Protein 9NFH (pdb70)

Foldseek 3Di:
DEKEKEFEPPLADPQLVVQLQCQLLCLCCVLPVDDSVQYHYHYDYHHQQPDDDPNHGDGTAAIEIEAEEADDDDPVSVVSSQVSSLVSNCVSSVHDSVRYHYHYDHDHPVPDATPNHD

Organism: NCBI:txid1728

Sequence (118 aa):
PVYMVYVSQDRLTPSAKHAVAKAITDAHRGLTGTQHFLAQVNFQEQPAGNVFLGGVQQGGDTIFVHGLHREGRSADLKGQLAQRIVDDVSVAAEIDRKHIWVYFGEMPAQQMVEYGRF

InterPro domains:
  IPR014347 Tautomerase/MIF superfamily [G3DSA:3.30.429.10] (2-150)
  IPR014347 Tautomerase/MIF superfamily [SSF55331] (2-113)
  IPR028116 Tautomerase, cis-CaaD-like [PF14832] (1-129)

Nearest PDB structures (foldseek):
  2flt-assembly1_A  TM=1.007E+00  e=1.277E-24  coryneform bacterium
  2flz-assembly1_A  TM=1.005E+00  e=1.650E-24  coryneform bacterium
  3mf8-assembly1_A  TM=1.007E+00  e=1.876E-24  coryneform bacterium
  3mf7-assembly1_A  TM=9.770E-01  e=9.323E-24  coryneform bacterium
  7ms9-assembly1_A  TM=9.564E-01  e=2.731E-15  Corynebacterium glutamicum

B-factor: mean 19.65, std 6.96, range [10.75, 50.35]

Structure (mmCIF, N/CA/C/O backbone):
data_9NFH
#
_entry.id   9NFH
#
_cell.length_a   59.964
_cell.length_b   59.964
_cell.length_c   58.565
_cell.angle_alpha   90.000
_cell.angle_beta   90.000
_cell.angle_gamma   120.000
#
_symmetry.space_group_name_H-M   'P 63'
#
loop_
_entity.id
_entity.type
_entity.pdbx_description
1 polymer 'Cis-3-chloroacrylic acid dehalogenase'
2 non-polymer 'ACETATE ION'
3 water water
#
loop_
_atom_site.group_PDB
_atom_site.id
_atom_site.type_symbol
_atom_site.label_atom_id
_atom_site.label_alt_id
_atom_site.label_comp_id
_atom_site.label_asym_id
_atom_site.label_entity_id
_atom_site.label_seq_id
_atom_site.pdbx_PDB_ins_code
_atom_site.Cartn_x
_atom_site.Cartn_y
_atom_site.Cartn_z
_atom_site.occupancy
_atom_site.B_iso_or_equiv
_atom_site.auth_seq_id
_atom_site.auth_comp_id
_atom_site.auth_asym_id
_atom_site.auth_atom_id
_atom_site.pdbx_PDB_model_num
ATOM 1 N N . PRO A 1 1 ? 32.90167 -3.69339 -7.94816 1.000 18.84632 1 PRO A N 1
ATOM 2 C CA . PRO A 1 1 ? 32.19530 -4.96805 -8.13168 1.000 14.94914 1 PRO A CA 1
ATOM 3 C C . PRO A 1 1 ? 32.22012 -5.41000 -9.57611 1.000 14.69880 1 PRO A C 1
ATOM 4 O O . PRO A 1 1 ? 32.59497 -4.64406 -10.49045 1.000 13.58260 1 PRO A O 1
ATOM 8 N N . VAL A 1 2 ? 31.83637 -6.65913 -9.80399 1.000 12.69485 2 VAL A N 1
ATOM 9 C CA . VAL A 1 2 ? 31.66435 -7.16281 -11.16713 1.000 13.14296 2 VAL A CA 1
ATOM 10 C C . VAL A 1 2 ? 30.24212 -7.68080 -11.30762 1.000 12.32154 2 VAL A C 1
ATOM 11 O O . VAL A 1 2 ? 29.81019 -8.52451 -10.51811 1.000 13.12460 2 VAL A O 1
ATOM 15 N N . TYR A 1 3 ? 29.51574 -7.18357 -12.29342 1.000 11.05935 3 TYR A N 1
ATOM 16 C CA . TYR A 1 3 ? 28.18250 -7.67435 -12.60956 1.000 10.74992 3 TYR A CA 1
ATOM 17 C C . TYR A 1 3 ? 28.27988 -8.46603 -13.90083 1.000 11.14902 3 TYR A C 1
ATOM 18 O O . TYR A 1 3 ? 28.54681 -7.89184 -14.96899 1.000 12.25481 3 TYR A O 1
ATOM 27 N N . MET A 1 4 ? 28.11762 -9.77926 -13.79818 1.000 11.44573 4 MET A N 1
ATOM 28 C CA . MET A 1 4 ? 28.04865 -10.63898 -14.97099 1.000 11.07559 4 MET A CA 1
ATOM 29 C C . MET A 1 4 ? 26.59423 -10.65526 -15.42982 1.000 11.80966 4 MET A C 1
ATOM 30 O O . MET A 1 4 ? 25.70072 -10.97160 -14.63075 1.000 13.75191 4 MET A O 1
ATOM 35 N N . VAL A 1 5 ? 26.33373 -10.27673 -16.67276 1.000 11.42758 5 VAL A N 1
ATOM 36 C CA . VAL A 1 5 ? 24.96184 -10.14252 -17.14667 1.000 11.27477 5 VAL A CA 1
ATOM 37 C C . VAL A 1 5 ? 24.74531 -11.14493 -18.27144 1.000 11.67303 5 VAL A C 1
ATOM 38 O O . VAL A 1 5 ? 25.32210 -11.00852 -19.35851 1.000 12.62891 5 VAL A O 1
ATOM 42 N N . TYR A 1 6 ? 23.92799 -12.16182 -18.01440 1.000 11.02084 6 TYR A N 1
ATOM 43 C CA . TYR A 1 6 ? 23.73112 -13.27041 -18.93992 1.000 11.24475 6 TYR A CA 1
ATOM 44 C C . TYR A 1 6 ? 22.47935 -13.02433 -19.75819 1.000 11.61552 6 TYR A C 1
ATOM 45 O O . TYR A 1 6 ? 21.36904 -12.94787 -19.19476 1.000 12.12465 6 TYR A O 1
ATOM 54 N N . VAL A 1 7 ? 22.67270 -12.89241 -21.07424 1.000 11.17665 7 VAL A N 1
ATOM 55 C CA . VAL A 1 7 ? 21.60235 -12.53343 -21.98852 1.000 12.79360 7 VAL A CA 1
ATOM 56 C C . VAL A 1 7 ? 21.71115 -13.38043 -23.24786 1.000 13.19454 7 VAL A C 1
ATOM 57 O O . VAL A 1 7 ? 22.74972 -13.97748 -23.54604 1.000 14.12783 7 VAL A O 1
ATOM 61 N N . SER A 1 8 ? 20.63432 -13.37772 -24.01995 1.000 13.57143 8 SER A N 1
ATOM 62 C CA . SER A 1 8 ? 20.60824 -14.08688 -25.28310 1.000 13.68440 8 SER A CA 1
ATOM 63 C C . SER A 1 8 ? 21.12972 -13.17828 -26.37854 1.000 15.75628 8 SER A C 1
ATOM 64 O O . SER A 1 8 ? 20.88174 -11.97039 -26.36960 1.000 15.71741 8 SER A O 1
ATOM 67 N N . GLN A 1 9 ? 21.85450 -13.76787 -27.31887 1.000 16.17969 9 GLN A N 1
ATOM 68 C CA . GLN A 1 9 ? 22.37768 -13.00626 -28.44109 1.000 18.93605 9 GLN A CA 1
ATOM 69 C C . GLN A 1 9 ? 21.24314 -12.29659 -29.17110 1.000 18.36214 9 GLN A C 1
ATOM 70 O O . GLN A 1 9 ? 20.17362 -12.86989 -29.39439 1.000 20.28167 9 GLN A O 1
ATOM 76 N N . ASP A 1 10 ? 21.45583 -11.01705 -29.46427 1.000 21.77664 10 ASP A N 1
ATOM 77 C CA . ASP A 1 10 ? 20.57303 -10.13176 -30.21469 1.000 23.35006 10 ASP A CA 1
ATOM 78 C C . ASP A 1 10 ? 19.46899 -9.50824 -29.36207 1.000 22.67590 10 ASP A C 1
ATOM 79 O O . ASP A 1 10 ? 18.76666 -8.62315 -29.85460 1.000 23.52312 10 ASP A O 1
ATOM 84 N N . ARG A 1 11 ? 19.28265 -9.91927 -28.10502 1.000 19.29219 11 ARG A N 1
ATOM 85 C CA . ARG A 1 11 ? 18.23652 -9.28710 -27.30995 1.000 17.72575 11 ARG A CA 1
ATOM 86 C C . ARG A 1 11 ? 18.57899 -7.83315 -26.99432 1.000 17.46864 11 ARG A C 1
ATOM 87 O O . ARG A 1 11 ? 17.69029 -6.97505 -26.98090 1.0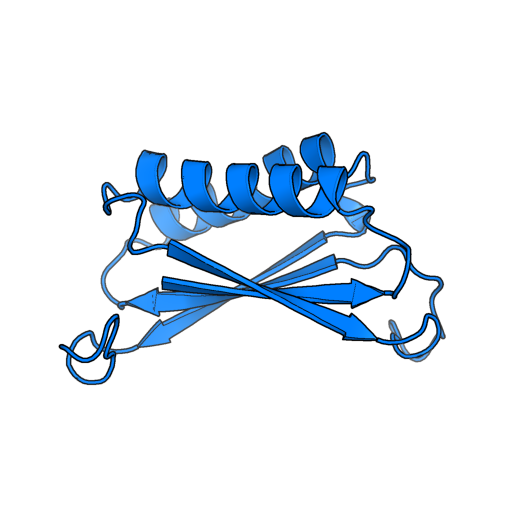00 20.09101 11 ARG A O 1
ATOM 95 N N . LEU A 1 12 ? 19.85425 -7.53603 -26.75734 1.000 18.62887 12 LEU A N 1
ATOM 96 C CA . LEU A 1 12 ? 20.31051 -6.18299 -26.44838 1.000 18.99843 12 LEU A CA 1
ATOM 97 C C . LEU A 1 12 ? 21.18613 -5.67083 -27.58183 1.000 18.03649 12 LEU A C 1
ATOM 98 O O . LEU A 1 12 ? 22.24120 -6.24460 -27.86601 1.000 18.21646 12 LEU A O 1
ATOM 103 N N . THR A 1 13 ? 20.76014 -4.58178 -28.21091 1.000 16.25382 13 THR A N 1
ATOM 104 C CA . THR A 1 13 ? 21.59461 -3.87478 -29.16333 1.000 16.92836 13 THR A CA 1
ATOM 105 C C . THR A 1 13 ? 22.75136 -3.22910 -28.41536 1.000 17.43961 13 THR A C 1
ATOM 106 O O . THR A 1 13 ? 22.73288 -3.14547 -27.18559 1.000 16.16582 13 THR A O 1
ATOM 110 N N . PRO A 1 14 ? 23.77289 -2.73612 -29.12617 1.000 16.13325 14 PRO A N 1
ATOM 111 C CA . PRO A 1 14 ? 24.84581 -2.01264 -28.41901 1.000 18.34145 14 PRO A CA 1
ATOM 112 C C . PRO A 1 14 ? 24.33711 -0.83901 -27.60024 1.000 19.61737 14 PRO A C 1
ATOM 113 O O . PRO A 1 14 ? 24.80015 -0.63301 -26.47143 1.000 16.74414 14 PRO A O 1
ATOM 117 N N . SER A 1 15 ? 23.36979 -0.08189 -28.12076 1.000 16.95669 15 SER A N 1
ATOM 118 C CA . SER A 1 15 ? 22.78162 1.00334 -27.34381 1.000 17.12564 15 SER A CA 1
ATOM 119 C C . SER A 1 15 ? 22.12708 0.46924 -26.08281 1.000 16.53971 15 SER A C 1
ATOM 120 O O . SER A 1 15 ? 22.25271 1.06541 -25.00442 1.000 15.74854 15 SER A O 1
ATOM 123 N N . ALA A 1 16 ? 21.42118 -0.65671 -26.19843 1.000 15.72737 16 ALA A N 1
ATOM 124 C CA . ALA A 1 16 ? 20.74505 -1.21188 -25.03354 1.000 15.59607 16 ALA A CA 1
ATOM 125 C C . ALA A 1 16 ? 21.74724 -1.75765 -24.02382 1.000 14.21677 16 ALA A C 1
ATOM 126 O O . ALA A 1 16 ? 21.52901 -1.64863 -22.81107 1.000 14.03556 16 ALA A O 1
ATOM 128 N N . LYS A 1 17 ? 22.85002 -2.33875 -24.49563 1.000 14.34785 17 LYS A N 1
ATOM 129 C CA . LYS A 1 17 ? 23.88756 -2.79637 -23.57714 1.000 13.21519 17 LYS A CA 1
ATOM 130 C C . L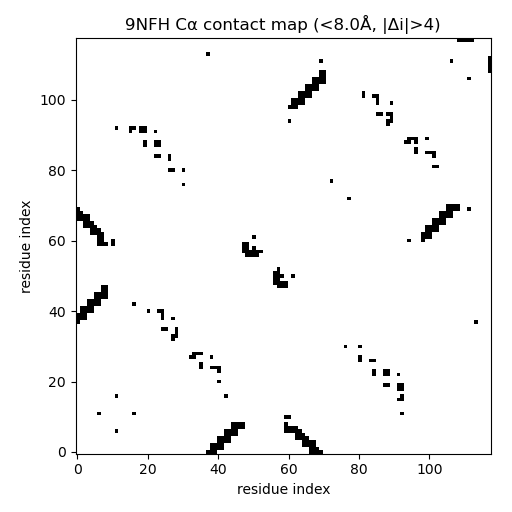YS A 1 17 ? 24.46071 -1.62065 -22.79960 1.000 14.40379 17 LYS A C 1
ATOM 131 O O . LYS A 1 17 ? 24.66317 -1.70821 -21.58470 1.000 13.94901 17 LYS A O 1
ATOM 137 N N . HIS A 1 18 ? 24.71534 -0.50127 -23.48176 1.000 13.91694 18 HIS A N 1
ATOM 138 C CA . HIS A 1 18 ? 25.19937 0.68855 -22.79089 1.000 13.28896 18 HIS A CA 1
ATOM 139 C C . HIS A 1 18 ? 24.17923 1.18287 -21.76511 1.000 14.69317 18 HIS A C 1
ATOM 140 O O . HIS A 1 18 ? 24.54171 1.53527 -20.63249 1.000 14.56645 18 HIS A O 1
ATOM 147 N N . ALA A 1 19 ? 22.89386 1.18292 -22.12910 1.000 13.82294 19 ALA A N 1
ATOM 148 C CA . ALA A 1 19 ? 21.86230 1.64489 -21.20140 1.000 14.13121 19 ALA A CA 1
ATOM 149 C C . ALA A 1 19 ? 21.75800 0.73183 -19.98038 1.000 14.44991 19 ALA A C 1
ATOM 150 O O . ALA A 1 19 ? 21.57910 1.20462 -18.84750 1.000 15.05069 19 ALA A O 1
ATOM 152 N N . VAL A 1 20 ? 21.85168 -0.58516 -20.19326 1.000 14.01072 20 VAL A N 1
ATOM 153 C CA . VAL A 1 20 ? 21.77907 -1.52509 -19.07751 1.000 14.21351 20 VAL A CA 1
ATOM 154 C C . VAL A 1 20 ? 22.99716 -1.38850 -18.17258 1.000 14.96257 20 VAL A C 1
ATOM 155 O O . VAL A 1 20 ? 22.87574 -1.38689 -16.93712 1.000 13.63868 20 VAL A O 1
ATOM 159 N N . ALA A 1 21 ? 24.18236 -1.26036 -18.76504 1.000 13.93417 21 ALA A N 1
ATOM 160 C CA . ALA A 1 21 ? 25.38950 -1.04814 -17.97919 1.000 13.80127 21 ALA A CA 1
ATOM 161 C C . ALA A 1 21 ? 25.28283 0.22264 -17.15646 1.000 16.00834 21 ALA A C 1
ATOM 162 O O . ALA A 1 21 ? 25.68372 0.24867 -15.98821 1.000 15.43115 21 ALA A O 1
ATOM 164 N N . LYS A 1 22 ? 24.73164 1.28349 -17.74728 1.000 16.27002 22 LYS A N 1
ATOM 165 C CA . LYS A 1 22 ? 24.57053 2.53481 -17.01684 1.000 16.24979 22 LYS A CA 1
ATOM 166 C C . LYS A 1 22 ? 23.58556 2.37297 -15.87019 1.000 15.83814 22 LYS A C 1
ATOM 167 O O . LYS A 1 22 ? 23.83031 2.86964 -14.76477 1.000 17.62662 22 LYS A O 1
ATOM 173 N N . ALA A 1 23 ? 22.48031 1.66609 -16.09661 1.000 15.25499 23 ALA A N 1
ATOM 174 C CA . ALA A 1 23 ? 21.51084 1.45424 -15.02420 1.000 15.78598 23 ALA A CA 1
ATOM 175 C C . ALA A 1 23 ? 22.14658 0.73261 -13.83645 1.000 16.08817 23 ALA A C 1
ATOM 176 O O . ALA A 1 23 ? 22.00989 1.15727 -12.67679 1.000 17.39327 23 ALA A O 1
ATOM 178 N N . ILE A 1 24 ? 22.86422 -0.35544 -14.11012 1.000 14.56243 24 ILE A N 1
ATOM 179 C CA . ILE A 1 24 ? 23.48346 -1.13214 -13.04111 1.000 14.12322 24 ILE A CA 1
ATOM 180 C C . ILE A 1 24 ? 24.55095 -0.30677 -12.33346 1.000 14.27029 24 ILE A C 1
ATOM 181 O O . ILE A 1 24 ? 24.62284 -0.26868 -11.08914 1.000 14.66535 24 ILE A O 1
ATOM 186 N N . THR A 1 25 ? 25.39722 0.36739 -13.11477 1.000 14.63201 25 THR A N 1
ATOM 187 C CA . THR A 1 25 ? 26.52385 1.08313 -12.54371 1.000 15.47632 25 THR A CA 1
ATOM 188 C C . THR A 1 25 ? 26.02922 2.24941 -11.69274 1.000 15.87045 25 THR A C 1
ATOM 189 O O . THR A 1 25 ? 26.52017 2.46626 -10.57025 1.000 15.67133 25 THR A O 1
ATOM 193 N N . ASP A 1 26 ? 25.01510 2.97595 -12.18161 1.000 16.12347 26 ASP A N 1
ATOM 194 C CA . ASP A 1 26 ? 24.44568 4.08719 -11.42498 1.000 17.21374 26 ASP A CA 1
ATOM 195 C C . ASP A 1 26 ? 23.80351 3.59856 -10.13807 1.000 16.76942 26 ASP A C 1
ATOM 196 O O . ASP A 1 26 ? 23.91411 4.26129 -9.10064 1.000 17.46532 26 ASP A O 1
ATOM 201 N N . ALA A 1 27 ? 23.09183 2.46435 -10.19179 1.000 15.71184 27 ALA A N 1
ATOM 202 C CA . ALA A 1 27 ? 22.48546 1.92797 -8.97561 1.000 15.68752 27 ALA A CA 1
ATOM 203 C C . ALA A 1 27 ? 23.54953 1.58611 -7.93749 1.000 17.43871 27 ALA A C 1
ATOM 204 O O . ALA A 1 27 ? 23.41447 1.93376 -6.74988 1.000 15.68458 27 ALA A O 1
ATOM 206 N N . HIS A 1 28 ? 24.64561 0.95529 -8.37603 1.000 15.25021 28 HIS A N 1
ATOM 207 C CA . HIS A 1 28 ? 25.70004 0.57451 -7.44243 1.000 15.64081 28 HIS A CA 1
ATOM 208 C C . HIS A 1 28 ? 26.36993 1.80327 -6.82072 1.000 16.57832 28 HIS A C 1
ATOM 209 O O . HIS A 1 28 ? 26.48041 1.88467 -5.58637 1.000 17.19436 28 HIS A O 1
ATOM 216 N N . ARG A 1 29 ? 26.83155 2.77784 -7.63858 1.000 17.58320 29 ARG A N 1
ATOM 217 C CA . ARG A 1 29 ? 27.32398 4.02307 -7.02710 1.000 18.30305 29 ARG A CA 1
ATOM 218 C C . ARG A 1 29 ? 26.32353 4.63330 -6.08788 1.000 21.10785 29 ARG A C 1
ATOM 219 O O . ARG A 1 29 ? 26.68672 5.04840 -4.98745 1.000 20.96175 29 ARG A O 1
ATOM 227 N N . GLY A 1 30 ? 25.11652 4.90460 -6.57787 1.000 18.28236 30 GLY A N 1
ATOM 228 C CA . GLY A 1 30 ? 24.21553 5.75133 -5.81977 1.000 20.12450 30 GLY A CA 1
ATOM 229 C C . GLY A 1 30 ? 23.88335 5.15512 -4.47189 1.000 18.12146 30 GLY A C 1
ATOM 230 O O . GLY A 1 30 ? 23.88778 5.85242 -3.44882 1.000 22.37050 30 GLY A O 1
ATOM 231 N N . LEU A 1 31 ? 23.67786 3.83957 -4.43536 1.000 17.08203 31 LEU A N 1
ATOM 232 C CA . LEU A 1 31 ? 23.24682 3.22952 -3.19627 1.000 17.37134 31 LEU A CA 1
ATOM 233 C C . LEU A 1 31 ? 24.39644 2.84751 -2.28457 1.000 17.17234 31 LEU A C 1
ATOM 234 O O . LEU A 1 31 ? 24.20843 2.84632 -1.06388 1.000 16.69277 31 LEU A O 1
ATOM 239 N N . THR A 1 32 ? 25.58078 2.52487 -2.82107 1.000 16.58857 32 THR A N 1
ATOM 240 C CA . THR A 1 32 ? 26.68066 2.08966 -1.96841 1.000 17.20315 32 THR A CA 1
ATOM 241 C C . THR A 1 32 ? 27.77859 3.12767 -1.78269 1.000 17.20203 32 THR A C 1
ATOM 242 O O . THR A 1 32 ? 28.61668 2.95142 -0.89706 1.000 18.14332 32 THR A O 1
ATOM 246 N N . GLY A 1 33 ? 27.82131 4.17810 -2.59649 1.000 17.19233 33 GLY A N 1
ATOM 247 C CA . GLY A 1 33 ? 28.86258 5.17872 -2.48730 1.000 19.87999 33 GLY A CA 1
ATOM 248 C C . GLY A 1 33 ? 30.18004 4.85126 -3.16568 1.000 23.73724 33 GLY A C 1
ATOM 249 O O . GLY A 1 33 ? 31.09961 5.68329 -3.12051 1.000 29.41337 33 GLY A O 1
ATOM 250 N N . THR A 1 34 ? 30.31414 3.67805 -3.78245 1.000 22.46644 34 THR A N 1
ATOM 251 C CA . THR A 1 34 ? 31.53371 3.34776 -4.50414 1.000 23.66975 34 THR A CA 1
ATOM 252 C C . THR A 1 34 ? 31.65438 4.17297 -5.78230 1.000 26.15752 34 THR A C 1
ATOM 253 O O . THR A 1 34 ? 30.67317 4.64781 -6.34996 1.000 30.42237 34 THR A O 1
ATOM 257 N N . GLN A 1 35 ? 32.88677 4.32555 -6.24406 1.000 26.63726 35 GLN A N 1
ATOM 258 C CA . GLN A 1 35 ? 33.15570 5.20587 -7.37278 1.000 29.46562 35 GLN A CA 1
ATOM 259 C C . GLN A 1 35 ? 32.75337 4.46586 -8.65278 1.000 25.53776 35 GLN A C 1
ATOM 260 O O . GLN A 1 35 ? 33.13430 3.30077 -8.81819 1.000 26.11649 35 GLN A O 1
ATOM 266 N N . HIS A 1 36 ? 31.91396 5.10172 -9.50945 1.000 32.42221 36 HIS A N 1
ATOM 267 C CA . HIS A 1 36 ? 31.91694 4.81391 -10.95607 1.000 30.61580 36 HIS A CA 1
ATOM 268 C C . HIS A 1 36 ? 32.87818 3.81099 -11.55699 1.000 24.03839 36 HIS A C 1
ATOM 269 O O . HIS A 1 36 ? 32.45001 2.70134 -11.87351 1.000 23.95335 36 HIS A O 1
ATOM 276 N N . PHE A 1 37 ? 34.13382 4.18557 -11.77006 1.000 29.30885 37 PHE A N 1
ATOM 277 C CA . PHE A 1 37 ? 35.05093 3.36071 -12.54687 1.000 24.76695 37 PHE A CA 1
ATOM 278 C C . PHE A 1 37 ? 35.31671 1.98607 -11.92795 1.000 27.72154 37 PHE A C 1
ATOM 279 O O . PHE A 1 37 ? 35.83702 1.09871 -12.61968 1.000 25.89674 37 PHE A O 1
ATOM 287 N N . LEU A 1 38 ? 34.95415 1.77767 -10.66371 1.000 23.81416 38 LEU A N 1
ATOM 288 C CA . LEU A 1 38 ? 35.14553 0.48351 -10.02075 1.000 23.94104 38 LEU A CA 1
ATOM 289 C C . LEU A 1 38 ? 34.06727 -0.53140 -10.38329 1.000 24.41291 38 LEU A C 1
ATOM 290 O O . LEU A 1 38 ? 34.21730 -1.71798 -10.04883 1.000 22.93024 38 LEU A O 1
ATOM 295 N N . ALA A 1 39 ? 32.99476 -0.11259 -11.06045 1.000 18.46098 39 ALA A N 1
ATOM 296 C CA . ALA A 1 39 ? 31.90583 -1.02488 -11.40685 1.000 17.32634 39 ALA A CA 1
ATOM 297 C C . ALA A 1 39 ? 32.12737 -1.57100 -12.81454 1.000 14.38565 39 ALA A C 1
ATOM 298 O O . ALA A 1 39 ? 32.08537 -0.82243 -13.79537 1.000 15.12760 39 ALA A O 1
ATOM 300 N N . GLN A 1 40 ? 32.38605 -2.86874 -12.91346 1.000 12.26921 40 GLN A N 1
ATOM 301 C CA . GLN A 1 40 ? 32.47075 -3.55888 -14.18984 1.000 12.24301 40 GLN A CA 1
ATOM 302 C C . GLN A 1 40 ? 31.14119 -4.24073 -14.48771 1.000 12.79983 40 GLN A C 1
ATOM 303 O O . GLN A 1 40 ? 30.58068 -4.91745 -13.61845 1.000 13.54204 40 GLN A O 1
ATOM 309 N N . VAL A 1 41 ? 30.62849 -4.05493 -15.70076 1.000 11.87953 41 VAL A N 1
ATOM 310 C CA . VAL A 1 41 ? 29.48829 -4.82276 -16.20022 1.000 12.14946 41 VAL A CA 1
ATOM 311 C C . VAL A 1 41 ? 29.97763 -5.62202 -17.39490 1.000 11.94570 41 VAL A C 1
ATOM 312 O O . VAL A 1 41 ? 30.52795 -5.05117 -18.33911 1.000 13.25015 41 VAL A O 1
ATOM 316 N N . ASN A 1 42 ? 29.82454 -6.93801 -17.33812 1.000 11.56851 42 ASN A N 1
ATOM 317 C CA . ASN A 1 42 ? 30.41085 -7.85448 -18.30576 1.000 12.83613 42 ASN A CA 1
ATOM 318 C C . ASN A 1 42 ? 29.28248 -8.68713 -18.89066 1.000 12.19216 42 ASN A C 1
ATOM 319 O O . ASN A 1 42 ? 28.74132 -9.56694 -18.20921 1.000 12.91120 42 ASN A O 1
ATOM 324 N N . PHE A 1 43 ? 28.91461 -8.40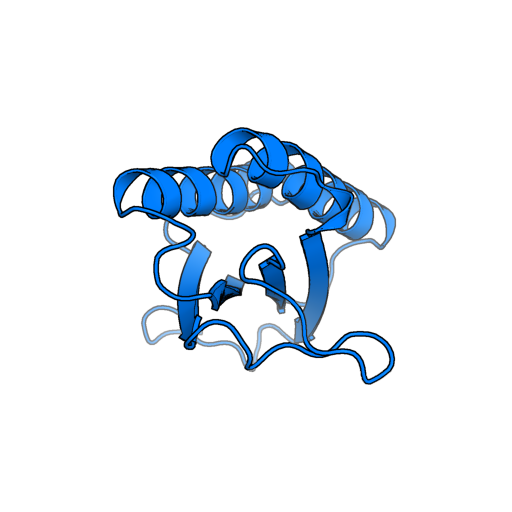551 -20.13039 1.000 11.68612 43 PHE A N 1
ATOM 325 C CA . PHE A 1 43 ? 27.81336 -9.11452 -20.76621 1.000 11.71905 43 PHE A CA 1
ATOM 326 C C . PHE A 1 43 ? 28.29686 -10.45464 -21.31328 1.000 12.41633 43 PHE A C 1
ATOM 327 O O . PHE A 1 43 ? 29.30933 -10.52826 -22.01220 1.000 13.27994 43 PHE A O 1
ATOM 335 N N . GLN A 1 44 ? 27.55738 -11.51081 -21.00172 1.000 12.57847 44 GLN A N 1
ATOM 336 C CA . GLN A 1 44 ? 27.82723 -12.87384 -21.45525 1.000 11.17995 44 GLN A CA 1
ATOM 337 C C . GLN A 1 44 ? 26.63195 -13.28393 -22.30440 1.000 12.57744 44 GLN A C 1
ATOM 338 O O . GLN A 1 44 ? 25.55401 -13.58434 -21.77524 1.000 13.41365 44 GLN A O 1
ATOM 344 N N . GLU A 1 45 ? 26.81790 -13.26173 -23.61567 1.000 12.69167 45 GLU A N 1
ATOM 345 C CA . GLU A 1 45 ? 25.75141 -13.58208 -24.55134 1.000 12.27737 45 GLU A CA 1
ATOM 346 C C . GLU A 1 45 ? 25.86002 -15.03500 -24.97952 1.000 13.30202 45 GLU A C 1
ATOM 347 O O . GLU A 1 45 ? 26.96076 -15.55295 -25.19618 1.000 14.36928 45 GLU A O 1
ATOM 353 N N . GLN A 1 46 ? 24.70602 -15.67634 -25.12315 1.000 12.95050 46 GLN A N 1
ATOM 354 C CA . GL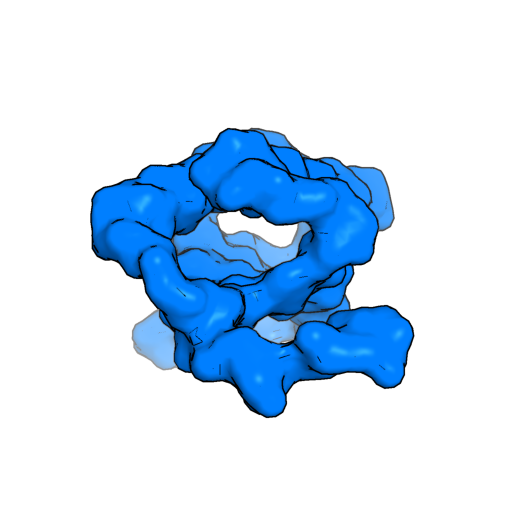N A 1 46 ? 24.60429 -17.03125 -25.65038 1.000 14.45458 46 GLN A CA 1
ATOM 355 C C . GLN A 1 46 ? 23.44432 -17.08366 -26.63378 1.000 15.30514 46 GLN A C 1
ATOM 356 O O . GLN A 1 46 ? 22.51622 -16.27762 -26.53270 1.000 14.85570 46 GLN A O 1
ATOM 362 N N . PRO A 1 47 ? 23.46329 -18.01452 -27.58639 1.000 16.13074 47 PRO A N 1
ATOM 363 C CA . PRO A 1 47 ? 22.33005 -18.11698 -28.51301 1.000 17.96528 47 PRO A CA 1
ATOM 364 C C . PRO A 1 47 ? 21.03985 -18.40932 -27.76462 1.000 18.58564 47 PRO A C 1
ATOM 365 O O . PRO A 1 47 ? 21.03587 -19.11657 -26.75892 1.000 16.92211 47 PRO A O 1
ATOM 369 N N . ALA A 1 48 ? 19.93473 -17.84115 -28.25493 1.000 20.25149 48 ALA A N 1
ATOM 370 C CA . ALA A 1 48 ? 18.62147 -18.16484 -27.70909 1.000 19.31576 48 ALA A CA 1
ATOM 371 C C . ALA A 1 48 ? 18.40747 -19.67214 -27.76866 1.000 20.47077 48 ALA A C 1
ATOM 372 O O . ALA A 1 48 ? 18.85252 -20.33598 -28.70597 1.000 20.56723 48 ALA A O 1
ATOM 374 N N . GLY A 1 49 ? 17.76821 -20.22124 -26.73834 1.000 20.48884 49 GLY A N 1
ATOM 375 C CA . GLY A 1 49 ? 17.58567 -21.65344 -26.60854 1.000 21.06301 49 GLY A CA 1
ATOM 376 C C . GLY A 1 49 ? 18.49080 -22.31528 -25.59555 1.000 18.77946 49 GLY A C 1
ATOM 377 O O . GLY A 1 49 ? 18.34708 -23.51911 -25.34590 1.000 19.73050 49 GLY A O 1
ATOM 378 N N . ASN A 1 50 ? 19.41729 -21.57044 -25.01563 1.000 15.18472 50 ASN A N 1
ATOM 379 C CA . ASN A 1 50 ? 20.29536 -22.09202 -23.97901 1.000 16.27535 50 ASN A CA 1
ATOM 380 C C . ASN A 1 50 ? 19.74329 -21.90419 -22.56733 1.000 12.63914 50 ASN A C 1
ATOM 381 O O . ASN A 1 50 ? 20.38692 -22.35883 -21.61241 1.000 13.84891 50 ASN A O 1
ATOM 386 N N . VAL A 1 51 ? 18.57617 -21.27754 -22.40712 1.000 12.12037 51 VAL A N 1
ATOM 387 C CA . VAL A 1 51 ? 17.97090 -21.02843 -21.09894 1.000 12.58073 51 VAL A CA 1
ATOM 388 C C . VAL A 1 51 ? 16.74961 -21.92080 -20.94171 1.000 12.39051 51 VAL A C 1
ATOM 389 O O . VAL A 1 51 ? 15.86618 -21.93549 -21.80981 1.000 12.87798 51 VAL A O 1
ATOM 393 N N . PHE A 1 52 ? 16.68741 -22.63287 -19.82522 1.000 13.06088 52 PHE A N 1
ATOM 394 C CA . PHE A 1 52 ? 15.56086 -23.48123 -19.47182 1.000 11.50386 52 PHE A CA 1
ATOM 395 C C . PHE A 1 52 ? 15.02563 -23.04153 -18.11857 1.000 12.29693 52 PHE A C 1
ATOM 396 O O . PHE A 1 52 ? 15.79337 -22.75737 -17.19095 1.000 12.52650 52 PHE A O 1
ATOM 404 N N . LEU A 1 53 ? 13.71240 -22.94547 -18.00859 1.000 13.29708 53 LEU A N 1
ATOM 405 C CA . LEU A 1 53 ? 13.06350 -22.65111 -16.73637 1.000 13.55413 53 LEU A CA 1
ATOM 406 C C . LEU A 1 53 ? 12.08895 -23.77544 -16.44999 1.000 15.07158 53 LEU A C 1
ATOM 407 O O . LEU A 1 53 ? 11.19151 -24.03674 -17.25053 1.000 13.95861 53 LEU A O 1
ATOM 412 N N . GLY A 1 54 ? 12.27549 -24.45639 -15.32968 1.000 15.05314 54 GLY A N 1
ATOM 413 C CA . GLY A 1 54 ? 11.46974 -25.63492 -15.06869 1.000 16.37236 54 GLY A CA 1
ATOM 414 C C . GLY A 1 54 ? 11.62566 -26.70365 -16.12270 1.000 16.38602 54 GLY A C 1
ATOM 415 O O . GLY A 1 54 ? 10.68847 -27.47169 -16.36014 1.000 18.57533 54 GLY A O 1
ATOM 416 N N . GLY A 1 55 ? 12.78079 -26.77410 -16.76954 1.000 14.21725 55 GLY A N 1
ATOM 417 C CA . GLY A 1 55 ? 13.00357 -27.73896 -17.82055 1.000 15.90663 55 GLY A CA 1
ATOM 418 C C . GLY A 1 55 ? 12.48952 -27.33748 -19.18356 1.000 14.97014 55 GLY A C 1
ATOM 419 O O . GLY A 1 55 ? 12.70600 -28.08615 -20.14104 1.000 16.99843 55 GLY A O 1
ATOM 420 N N . VAL A 1 56 ? 11.85666 -26.17532 -19.30756 1.000 14.00969 56 VAL A N 1
ATOM 421 C CA . VAL A 1 56 ? 11.20907 -25.74032 -20.54647 1.000 13.90553 56 VAL A CA 1
ATOM 422 C C . VAL A 1 56 ? 12.13063 -24.74200 -21.23903 1.000 14.35438 56 VAL A C 1
ATOM 423 O O . VAL A 1 56 ? 12.56610 -23.76185 -20.62480 1.000 13.14581 56 VAL A O 1
ATOM 427 N N . GLN A 1 57 ? 12.39303 -24.96119 -22.52768 1.000 13.71822 57 GLN A N 1
ATOM 428 C CA . GLN A 1 57 ? 13.28572 -24.08338 -23.27583 1.000 12.50438 57 GLN A CA 1
ATOM 429 C C . GLN A 1 57 ? 12.62277 -22.72963 -23.49818 1.000 13.81850 57 GLN A C 1
ATOM 430 O O . GLN A 1 57 ? 11.48418 -22.64502 -23.97340 1.000 13.98698 57 GLN A O 1
ATOM 436 N N . GLN A 1 58 ? 13.34739 -21.66337 -23.18393 1.000 13.32135 58 GLN A N 1
ATOM 437 C CA . GLN A 1 58 ? 12.84055 -20.30767 -23.28443 1.000 14.17145 58 GLN A CA 1
ATOM 438 C C . GLN A 1 58 ? 13.29929 -19.64623 -24.57849 1.000 14.22549 58 GLN A C 1
ATOM 439 O O . GLN A 1 58 ? 14.21419 -20.11229 -25.26954 1.000 15.62870 58 GLN A O 1
ATOM 445 N N . GLY A 1 59 ? 12.65232 -18.51926 -24.87581 1.000 15.86145 59 GLY A N 1
ATOM 446 C CA . GLY A 1 59 ? 13.12317 -17.59196 -25.88521 1.000 15.75070 59 GLY A CA 1
ATOM 447 C C . GLY A 1 59 ? 14.31266 -16.79203 -25.39131 1.000 17.02827 59 GLY A C 1
ATOM 448 O O . GLY A 1 59 ? 15.10818 -17.25639 -24.56274 1.000 17.85999 59 GLY A O 1
ATOM 449 N N . GLY A 1 60 ? 14.44017 -15.57190 -25.89424 1.000 17.38009 60 GLY A N 1
ATOM 450 C CA . GLY A 1 60 ? 15.63119 -14.80180 -25.59932 1.000 17.87984 60 GLY A CA 1
ATOM 4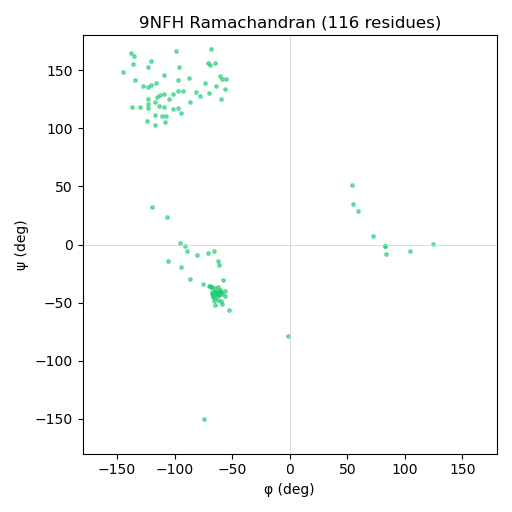51 C C . GLY A 1 60 ? 15.44865 -13.65782 -24.62429 1.000 18.28084 60 GLY A C 1
ATOM 452 O O . GLY A 1 60 ? 16.25815 -12.72635 -24.62355 1.000 17.15001 60 GLY A O 1
ATOM 453 N N . ASP A 1 61 ? 14.42582 -13.70556 -23.77371 1.000 16.85219 61 ASP A N 1
ATOM 454 C CA . ASP A 1 61 ? 14.12837 -12.55663 -22.92051 1.000 18.54403 61 ASP A CA 1
ATOM 455 C C . ASP A 1 61 ? 14.75481 -12.61322 -21.52529 1.000 17.63168 61 ASP A C 1
ATOM 456 O O . ASP A 1 61 ? 14.85030 -11.56647 -20.87521 1.000 18.17009 61 ASP A O 1
ATOM 461 N N . THR A 1 62 ? 15.16712 -13.77553 -21.02208 1.000 16.66690 62 THR A N 1
ATOM 462 C CA . THR A 1 62 ? 15.69370 -13.81717 -19.65686 1.000 16.26297 62 THR A CA 1
ATOM 463 C C . THR A 1 62 ? 16.96579 -12.99143 -19.55951 1.000 14.65526 62 THR A C 1
ATOM 464 O O . THR A 1 62 ? 17.82871 -13.04607 -20.43950 1.000 14.59750 62 THR A O 1
ATOM 468 N N . ILE A 1 63 ? 17.06948 -12.20300 -18.49083 1.000 13.52552 63 ILE A N 1
ATOM 469 C CA . ILE A 1 63 ? 18.30648 -11.50688 -18.13671 1.000 14.49417 63 ILE A CA 1
ATOM 470 C C . ILE A 1 63 ? 18.65345 -11.93608 -16.72164 1.000 13.31621 63 ILE A C 1
ATOM 471 O O . ILE A 1 63 ? 17.87159 -11.69057 -15.79282 1.000 16.00275 63 ILE A O 1
ATOM 476 N N . PHE A 1 64 ? 19.80094 -12.58783 -16.55104 1.000 12.25642 64 PHE A N 1
ATOM 477 C CA . PHE A 1 64 ? 20.28222 -12.95070 -15.21799 1.000 12.05359 64 PHE A CA 1
ATOM 478 C C . PHE A 1 64 ? 21.49293 -12.08680 -14.88488 1.000 12.26321 64 PHE A C 1
ATOM 479 O O . PHE A 1 64 ? 22.50300 -12.12720 -15.59716 1.000 13.16325 64 PHE A O 1
ATOM 487 N N . VAL A 1 65 ? 21.37995 -11.29079 -13.8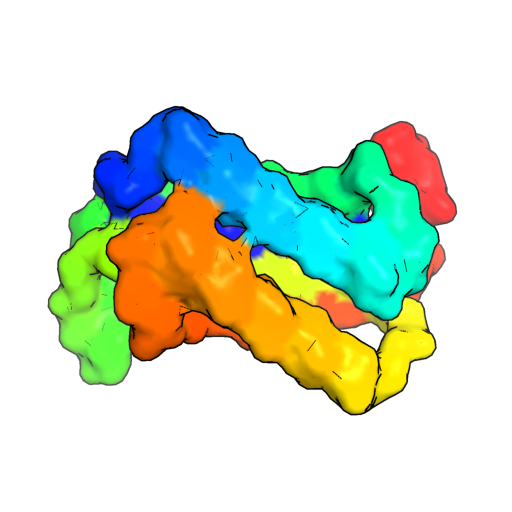2759 1.000 12.40747 65 VAL A N 1
ATOM 488 C CA . VAL A 1 65 ? 22.46472 -10.45682 -13.31579 1.000 11.57247 65 VAL A CA 1
ATOM 489 C C . VAL A 1 65 ? 23.06376 -11.14472 -12.09943 1.000 11.77475 65 VAL A C 1
ATOM 490 O O . VAL A 1 65 ? 22.37665 -11.32085 -11.08364 1.000 12.69352 65 VAL A O 1
ATOM 494 N N . HIS A 1 66 ? 24.33458 -11.52158 -12.18486 1.000 12.29898 66 HIS A N 1
ATOM 495 C CA . HIS A 1 66 ? 25.07317 -12.09060 -11.06212 1.000 11.28659 66 HIS A CA 1
ATOM 496 C C . HIS A 1 66 ? 26.07190 -11.02736 -10.60813 1.000 12.38320 66 HIS A C 1
ATOM 497 O O . HIS A 1 66 ? 27.06924 -10.76474 -11.28846 1.000 12.55223 66 HIS A O 1
ATOM 504 N N . GLY A 1 67 ? 25.78872 -10.38781 -9.47669 1.000 11.32260 67 GLY A N 1
ATOM 505 C CA . GLY A 1 67 ? 26.67650 -9.37146 -8.94550 1.000 11.90130 67 GLY A CA 1
ATOM 506 C C . GLY A 1 67 ? 27.64834 -9.98458 -7.96676 1.000 12.15706 67 GLY A C 1
ATOM 507 O O . GLY A 1 67 ? 27.25039 -10.74235 -7.08270 1.000 14.39852 67 GLY A O 1
ATOM 508 N N . LEU A 1 68 ?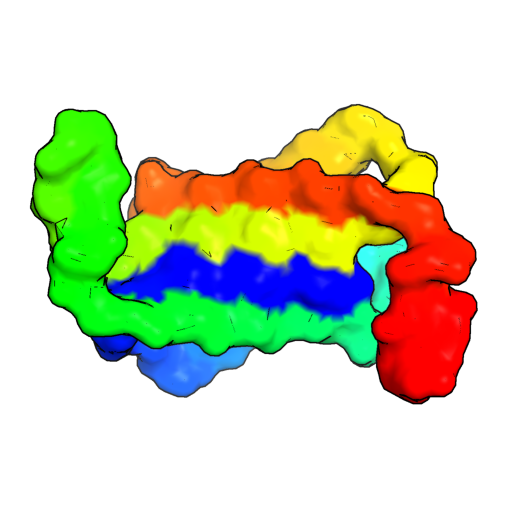 28.91954 -9.65835 -8.12785 1.000 12.13812 68 LEU A N 1
ATOM 509 C CA . LEU A 1 68 ? 29.99905 -10.12251 -7.26697 1.000 12.16875 68 LEU A CA 1
ATOM 510 C C . LEU A 1 68 ? 30.48951 -8.91125 -6.48901 1.000 13.45357 68 LEU A C 1
ATOM 511 O O . LEU A 1 68 ? 31.09277 -7.99271 -7.07576 1.000 13.42452 68 LEU A O 1
ATOM 516 N N . HIS A 1 69 ? 30.22021 -8.92298 -5.17665 1.000 12.83344 69 HIS A N 1
ATOM 517 C CA . HIS A 1 69 ? 30.36698 -7.79339 -4.27632 1.000 12.85607 69 HIS A CA 1
ATOM 518 C C . HIS A 1 69 ? 31.34962 -8.09937 -3.15516 1.000 13.59531 69 HIS A C 1
ATOM 519 O O . HIS A 1 69 ? 31.57592 -9.25244 -2.77244 1.000 14.09139 69 HIS A O 1
ATOM 526 N N . ARG A 1 70 ? 31.87895 -7.02525 -2.57873 1.000 14.66779 70 ARG A N 1
ATOM 527 C CA . ARG A 1 70 ? 32.56985 -7.09788 -1.30085 1.000 16.08028 70 ARG A CA 1
ATOM 528 C C . ARG A 1 70 ? 31.56417 -7.29044 -0.17419 1.000 15.63660 70 ARG A C 1
ATOM 529 O O . ARG A 1 70 ? 30.47942 -6.69586 -0.17355 1.000 16.32985 70 ARG A O 1
ATOM 537 N N . GLU A 1 71 ? 31.92229 -8.14712 0.78111 1.000 14.82269 71 GLU A N 1
ATOM 538 C CA . GLU A 1 71 ? 31.11336 -8.32520 1.97827 1.000 16.30472 71 GLU A CA 1
ATOM 539 C C . GLU A 1 71 ? 31.08973 -7.05392 2.81355 1.000 16.31693 71 GLU A C 1
ATOM 540 O O . GLU A 1 71 ? 31.98460 -6.21049 2.74845 1.000 19.31868 71 GLU A O 1
ATOM 546 N N . GLY A 1 72 ? 30.03885 -6.93329 3.60934 1.000 15.87007 72 GLY A N 1
ATOM 547 C CA . GLY A 1 72 ? 29.98419 -5.91648 4.64221 1.000 17.91332 72 GLY A CA 1
ATOM 548 C C . GLY A 1 72 ? 28.78496 -5.00449 4.56545 1.000 18.03490 72 GLY A C 1
ATOM 549 O O . GLY A 1 72 ? 28.67299 -4.10192 5.40612 1.000 19.80554 72 GLY A O 1
ATOM 550 N N . ARG A 1 73 ? 27.87823 -5.17196 3.60987 1.000 16.44227 73 ARG A N 1
ATOM 551 C CA . ARG A 1 73 ? 26.69096 -4.33625 3.51319 1.000 15.11830 73 ARG A CA 1
ATOM 552 C C . ARG A 1 73 ? 25.48056 -4.99156 4.16660 1.000 15.86684 73 ARG A C 1
ATOM 553 O O . ARG A 1 73 ? 25.36693 -6.21916 4.23593 1.000 16.11987 73 ARG A O 1
ATOM 561 N N . SER A 1 74 ? 24.55965 -4.15068 4.62844 1.000 14.47179 74 SER A N 1
ATOM 562 C CA . SER A 1 74 ? 23.37741 -4.63469 5.32326 1.000 14.37942 74 SER A CA 1
ATOM 563 C C . SER A 1 74 ? 22.44021 -5.36432 4.36480 1.000 15.01647 74 SER A C 1
ATOM 564 O O . SER A 1 74 ? 22.42358 -5.11766 3.15397 1.000 15.17434 74 SER A O 1
ATOM 567 N N . ALA A 1 75 ? 21.64620 -6.27418 4.92674 1.000 15.31822 75 ALA A N 1
ATOM 568 C CA . ALA A 1 75 ? 20.64838 -6.97562 4.12310 1.000 15.67053 75 ALA A CA 1
ATOM 569 C C . ALA A 1 75 ? 19.64887 -6.00214 3.50214 1.000 16.91629 75 ALA A C 1
ATOM 570 O O . ALA A 1 75 ? 19.24927 -6.16131 2.34167 1.000 16.88442 75 ALA A O 1
ATOM 572 N N . ASP A 1 76 ? 19.24180 -4.97948 4.24744 1.000 16.41765 76 ASP A N 1
ATOM 573 C CA . ASP A 1 76 ? 18.30880 -3.99596 3.71121 1.000 17.65967 76 ASP A CA 1
ATOM 574 C C . ASP A 1 76 ? 18.91449 -3.26808 2.51673 1.000 17.47750 76 ASP A C 1
ATOM 575 O O . ASP A 1 76 ? 18.23609 -3.04211 1.50434 1.000 17.66864 76 ASP A O 1
ATOM 580 N N . LEU A 1 77 ? 20.19407 -2.89432 2.61331 1.000 16.72455 77 LEU A N 1
ATOM 581 C CA . LEU A 1 77 ? 20.84185 -2.19036 1.51208 1.000 15.52108 77 LEU A CA 1
ATOM 582 C C . LEU A 1 77 ? 20.97163 -3.08900 0.28969 1.000 16.29521 77 LEU A C 1
ATOM 583 O O . LEU A 1 77 ? 20.69018 -2.66267 -0.83745 1.000 15.07499 77 LEU A O 1
ATOM 588 N N . LYS A 1 78 ? 21.38158 -4.33775 0.49227 1.000 15.28884 78 LYS A N 1
ATOM 589 C CA . LYS A 1 78 ? 21.48340 -5.25269 -0.63571 1.000 14.42924 78 LYS A CA 1
ATOM 590 C C . LYS A 1 78 ? 20.12563 -5.47920 -1.29370 1.000 15.91666 78 LYS A C 1
ATOM 591 O O . LYS A 1 78 ? 20.03259 -5.57737 -2.52526 1.000 14.23381 78 LYS A O 1
ATOM 597 N N . GLY A 1 79 ? 19.05737 -5.53433 -0.49902 1.000 16.53901 79 GLY A N 1
ATOM 598 C CA . GLY A 1 79 ? 17.73296 -5.68619 -1.07934 1.000 18.22300 79 GLY A CA 1
ATOM 599 C C . GLY A 1 79 ? 17.30955 -4.46464 -1.86876 1.000 16.95419 79 GLY A C 1
ATOM 600 O O . GLY A 1 79 ? 16.73841 -4.58711 -2.96049 1.000 16.89392 79 GLY A O 1
ATOM 601 N N . GLN A 1 80 ? 17.60029 -3.27210 -1.34778 1.000 16.38169 80 GLN A N 1
ATOM 602 C CA . GLN A 1 80 ? 17.30345 -2.05308 -2.09349 1.000 17.90795 80 GLN A CA 1
ATOM 603 C C . GLN A 1 80 ? 18.07337 -2.01479 -3.40966 1.000 16.89163 80 GLN A C 1
ATOM 604 O O . GLN A 1 80 ? 17.53423 -1.60775 -4.44536 1.000 16.40083 80 GLN A O 1
ATOM 610 N N . LEU A 1 81 ? 19.33646 -2.44069 -3.39072 1.000 15.66977 81 LEU A N 1
ATOM 611 C CA . LEU A 1 81 ? 20.14044 -2.44707 -4.60969 1.000 15.53716 81 LEU A CA 1
ATOM 612 C C . LEU A 1 81 ? 19.61262 -3.44682 -5.63568 1.000 14.66131 81 LEU A C 1
ATOM 613 O O . LEU A 1 81 ? 19.52833 -3.13680 -6.83168 1.000 15.42709 81 LEU A O 1
ATOM 618 N N . ALA A 1 82 ? 19.28599 -4.66133 -5.19417 1.000 15.13550 82 ALA A N 1
ATOM 619 C CA . ALA A 1 82 ? 18.69624 -5.63438 -6.10875 1.000 14.96482 82 ALA A CA 1
ATOM 620 C C . ALA A 1 82 ? 17.39728 -5.11121 -6.71209 1.000 17.06955 82 ALA A C 1
ATOM 621 O O . ALA A 1 82 ? 17.16340 -5.24221 -7.92779 1.000 15.91435 82 ALA A O 1
ATOM 623 N N . GLN A 1 83 ? 16.55144 -4.48918 -5.88804 1.000 17.12755 83 GLN A N 1
ATOM 624 C CA . GLN A 1 83 ? 15.27879 -3.99707 -6.39520 1.000 18.19469 83 GLN A CA 1
ATOM 625 C C . GLN A 1 83 ? 15.50886 -2.88818 -7.41125 1.000 16.94085 83 GLN A C 1
ATOM 626 O O . GLN A 1 83 ? 14.82840 -2.83209 -8.44424 1.000 18.08358 83 GLN A O 1
ATOM 632 N N . ARG A 1 84 ? 16.47479 -2.00500 -7.14297 1.000 17.27196 84 ARG A N 1
ATOM 633 C CA . ARG A 1 84 ? 16.77106 -0.92968 -8.08038 1.000 17.34315 84 ARG A CA 1
ATOM 634 C C . ARG A 1 84 ? 17.30715 -1.46764 -9.39472 1.000 17.29478 84 ARG A C 1
ATOM 635 O O . ARG A 1 84 ? 16.98920 -0.93283 -10.46300 1.000 17.98063 84 ARG A O 1
ATOM 643 N N . ILE A 1 85 ? 18.12467 -2.51804 -9.33778 1.000 15.74573 85 ILE A N 1
ATOM 644 C CA . ILE A 1 85 ? 18.61324 -3.11712 -10.57234 1.000 15.44018 85 ILE A CA 1
ATOM 645 C C . ILE A 1 85 ? 17.45416 -3.68192 -11.37942 1.000 15.76865 85 ILE A C 1
ATOM 646 O O . ILE A 1 85 ? 17.38374 -3.48878 -12.59592 1.000 16.81934 85 ILE A O 1
ATOM 651 N N . VAL A 1 86 ? 16.51374 -4.36221 -10.72279 1.000 16.77572 86 VAL A N 1
ATOM 652 C CA . VAL A 1 86 ? 15.35487 -4.88322 -11.45329 1.000 17.67839 86 VAL A CA 1
ATOM 653 C C . VAL A 1 86 ? 14.59109 -3.74613 -12.12803 1.000 18.34316 86 VAL A C 1
ATOM 654 O O . VAL A 1 86 ? 14.31795 -3.79299 -13.33546 1.000 18.99434 86 VAL A O 1
ATOM 658 N N . ASP A 1 87 ? 14.25560 -2.69770 -11.36341 1.000 17.97065 87 ASP A N 1
ATOM 659 C CA . ASP A 1 87 ? 13.45873 -1.59400 -11.90961 1.000 19.34951 87 ASP A CA 1
ATOM 660 C C . ASP A 1 87 ? 14.18915 -0.89248 -13.05519 1.000 19.57549 87 ASP A C 1
ATOM 661 O O . ASP A 1 87 ? 13.62485 -0.66283 -14.14467 1.000 19.79998 87 A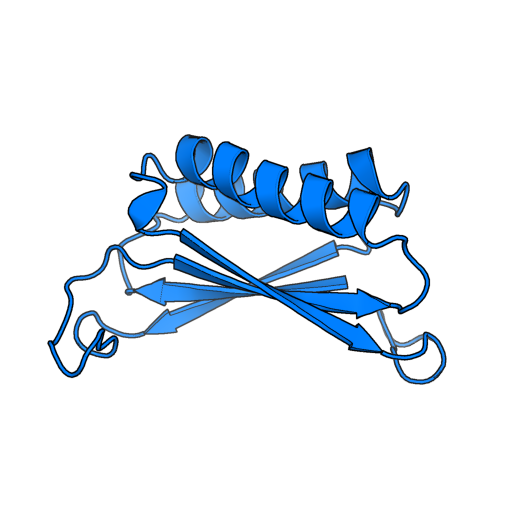SP A O 1
ATOM 666 N N . ASP A 1 88 ? 15.46502 -0.57477 -12.84155 1.000 17.92138 88 ASP A N 1
ATOM 667 C CA . ASP A 1 88 ? 16.19762 0.22999 -13.80345 1.000 17.23053 88 ASP A CA 1
ATOM 668 C C . ASP A 1 88 ? 16.59988 -0.56540 -15.03942 1.000 18.84360 88 ASP A C 1
ATOM 669 O O . ASP A 1 88 ? 16.59741 -0.00315 -16.13397 1.000 17.58767 88 ASP A O 1
ATOM 674 N N . VAL A 1 89 ? 16.90207 -1.86373 -14.90888 1.000 17.17429 89 VAL A N 1
ATOM 675 C CA . VAL A 1 89 ? 17.15644 -2.68243 -16.09172 1.000 16.70806 89 VAL A CA 1
ATOM 676 C C . VAL A 1 89 ? 15.86439 -2.90876 -16.86667 1.000 17.67054 89 VAL A C 1
ATOM 677 O O . VAL A 1 89 ? 15.87309 -2.95708 -18.10292 1.000 17.02182 89 VAL A O 1
ATOM 681 N N . SER A 1 90 ? 14.73286 -3.04717 -16.16545 1.000 17.88992 90 SER A N 1
ATOM 682 C CA . SER A 1 90 ? 13.45647 -3.15078 -16.86378 1.000 18.98341 90 SER A CA 1
ATOM 683 C C . SER A 1 90 ? 13.22595 -1.95371 -17.76976 1.000 18.91137 90 SER A C 1
ATOM 684 O O . SER A 1 90 ? 12.79146 -2.10824 -18.92157 1.000 20.01939 90 SER A O 1
ATOM 687 N N . VAL A 1 91 ? 13.50736 -0.75160 -17.26754 1.000 20.97779 91 VAL A N 1
ATOM 688 C CA . VAL A 1 91 ? 13.39652 0.43188 -18.11661 1.000 20.71043 91 VAL A CA 1
ATOM 689 C C . VAL A 1 91 ? 14.43733 0.39534 -19.23950 1.000 20.51923 91 VAL A C 1
ATOM 690 O O . VAL A 1 91 ? 14.11412 0.59479 -20.41922 1.000 22.02751 91 VAL A O 1
ATOM 694 N N . ALA A 1 92 ? 15.70000 0.12259 -18.89753 1.000 20.52186 92 ALA A N 1
ATOM 695 C CA . ALA A 1 92 ? 16.78831 0.27906 -19.86333 1.000 19.05546 92 ALA A CA 1
ATOM 696 C C . ALA A 1 92 ? 16.70144 -0.73094 -21.00112 1.000 21.51863 92 ALA A C 1
ATOM 697 O O . ALA A 1 92 ? 17.06014 -0.41417 -22.14097 1.000 24.69595 92 ALA A O 1
ATOM 699 N N . ALA A 1 93 ? 16.27001 -1.95680 -20.70939 1.000 19.41314 93 ALA A N 1
ATOM 700 C CA . ALA A 1 93 ? 16.13625 -3.00796 -21.70849 1.000 20.23217 93 ALA A CA 1
ATOM 701 C C . ALA A 1 93 ? 14.72607 -3.11788 -22.26857 1.000 19.75058 93 ALA A C 1
ATOM 702 O O . ALA A 1 93 ? 14.48159 -3.98399 -23.11863 1.000 24.03300 93 ALA A O 1
ATOM 704 N N . GLU A 1 94 ? 13.79998 -2.26240 -21.82201 1.000 21.72446 94 GLU A N 1
ATOM 705 C CA . GLU A 1 94 ? 12.42335 -2.25918 -22.31748 1.000 22.22009 94 GLU A CA 1
ATOM 706 C C . GLU A 1 94 ? 11.81070 -3.64838 -22.17506 1.000 21.14510 94 GLU A C 1
ATOM 707 O O . GLU A 1 94 ? 11.28645 -4.23390 -23.12676 1.000 24.19218 94 GLU A O 1
ATOM 713 N N . ILE A 1 95 ? 11.90866 -4.19874 -20.97079 1.000 19.73075 95 ILE A N 1
ATOM 714 C CA . ILE A 1 95 ? 11.62855 -5.60818 -20.75627 1.000 21.01252 95 ILE A CA 1
ATOM 715 C C . ILE A 1 95 ? 10.75528 -5.76390 -19.52078 1.000 21.70049 95 ILE A C 1
ATOM 716 O O . ILE A 1 95 ? 10.91371 -5.03521 -18.53174 1.000 21.57282 95 ILE A O 1
ATOM 721 N N . ASP A 1 96 ? 9.81575 -6.70016 -19.58840 1.000 20.72768 96 ASP A N 1
ATOM 722 C CA . ASP A 1 96 ? 9.05389 -7.05755 -18.41014 1.000 22.73876 96 ASP A CA 1
ATOM 723 C C . ASP A 1 96 ? 10.01585 -7.54849 -17.34325 1.000 21.64614 96 ASP A C 1
ATOM 724 O O . ASP A 1 96 ? 10.83715 -8.43862 -17.56796 1.000 20.26656 96 ASP A O 1
ATOM 729 N N . ARG A 1 97 ? 9.94225 -6.93855 -16.18853 1.000 21.92820 97 ARG A N 1
ATOM 730 C CA . ARG A 1 97 ? 10.78881 -7.38594 -15.10089 1.000 22.02373 97 ARG A CA 1
ATOM 731 C C . ARG A 1 97 ? 10.50641 -8.79569 -14.57597 1.000 19.48747 97 ARG A C 1
ATOM 732 O O . ARG A 1 97 ? 11.35197 -9.31647 -13.84264 1.000 18.73187 97 ARG A O 1
ATOM 740 N N . LYS A 1 98 ? 9.45147 -9.48881 -15.04258 1.000 19.04255 98 LYS A N 1
ATOM 741 C CA . LYS A 1 98 ? 9.36184 -10.92523 -14.76401 1.000 19.78458 98 LYS A CA 1
ATOM 742 C C . LYS A 1 98 ? 10.53338 -11.68848 -15.37752 1.000 18.98016 98 LYS A C 1
ATOM 743 O O . LYS A 1 98 ? 10.79800 -12.83501 -14.99198 1.000 20.10796 98 LYS A O 1
ATOM 749 N N . HIS A 1 99 ? 11.22889 -11.08315 -16.32885 1.000 16.23854 99 HIS A N 1
ATOM 750 C CA . HIS A 1 99 ? 12.32633 -11.71998 -17.03351 1.000 16.47304 99 HIS A CA 1
ATOM 751 C C . HIS A 1 99 ? 13.66424 -11.51816 -16.34748 1.000 15.09035 99 HIS A C 1
ATOM 752 O O . HIS A 1 99 ? 14.66228 -12.07958 -16.80845 1.000 16.68369 99 HIS A O 1
ATOM 759 N N . ILE A 1 100 ? 13.72087 -10.72107 -15.28096 1.000 15.17089 100 ILE A N 1
ATOM 760 C CA . ILE A 1 100 ? 14.98124 -10.29979 -14.68293 1.000 14.82800 100 ILE A CA 1
ATOM 761 C C . ILE A 1 100 ? 15.20894 -11.06483 -13.38553 1.000 14.17822 100 ILE A C 1
ATOM 762 O O . ILE A 1 100 ? 14.34954 -11.07310 -12.49473 1.000 15.95074 100 ILE A O 1
ATOM 767 N N . TRP A 1 101 ? 16.35668 -11.72863 -13.29604 1.000 12.52852 101 TRP A N 1
ATOM 768 C CA . TRP A 1 101 ? 16.81019 -12.41631 -12.09664 1.000 11.86698 101 TRP A CA 1
ATOM 769 C C . TRP A 1 101 ? 18.07406 -11.70955 -11.63890 1.000 12.21879 101 TRP A C 1
ATOM 770 O O . TRP A 1 101 ? 18.90331 -11.34517 -12.46849 1.000 13.23357 101 TRP A O 1
ATOM 781 N N . VAL A 1 102 ? 18.22887 -11.51516 -10.32635 1.000 12.66398 102 VAL A N 1
ATOM 782 C CA . VAL A 1 102 ? 19.40094 -10.83307 -9.77315 1.000 12.64841 102 VAL A CA 1
ATOM 783 C C . VAL A 1 102 ? 19.86181 -11.59992 -8.54451 1.000 11.59980 102 VAL A C 1
ATOM 784 O O . VAL A 1 102 ? 19.10948 -11.71011 -7.56852 1.000 12.47211 102 VAL A O 1
ATOM 788 N N . TYR A 1 103 ? 21.08971 -12.11703 -8.57810 1.000 11.27171 103 TYR A N 1
ATOM 789 C CA . TYR A 1 103 ? 21.70448 -12.76049 -7.41756 1.000 11.69843 103 TYR A CA 1
ATOM 790 C C . TYR A 1 103 ? 22.98573 -12.03658 -7.04461 1.000 13.05863 103 TYR A C 1
ATOM 791 O O . TYR A 1 103 ? 23.79043 -11.73585 -7.92025 1.000 12.94211 103 TYR A O 1
ATOM 800 N N . PHE A 1 104 ? 23.21745 -11.80445 -5.75134 1.000 12.78757 104 PHE A N 1
ATOM 801 C CA . PHE A 1 104 ? 24.46996 -11.20128 -5.29162 1.000 13.63503 104 PHE A CA 1
ATOM 802 C C . PHE A 1 104 ? 25.27422 -12.21873 -4.49369 1.000 13.45394 104 PHE A C 1
ATOM 803 O O . PHE A 1 104 ? 24.74406 -12.83534 -3.56018 1.000 13.91437 104 PHE A O 1
ATOM 811 N N . GLY A 1 105 ? 26.54092 -12.39297 -4.85807 1.000 13.09073 105 GLY A N 1
ATOM 812 C CA . GLY A 1 105 ? 27.50052 -13.14156 -4.05771 1.000 15.08543 105 GLY A CA 1
ATOM 813 C C . GLY A 1 105 ? 28.50383 -12.17697 -3.45192 1.000 15.93375 105 GLY A C 1
ATOM 814 O O . GLY A 1 105 ? 28.84163 -11.16368 -4.06088 1.000 18.57271 105 GLY A O 1
ATOM 815 N N . GLU A 1 106 ? 28.96890 -12.47097 -2.24179 1.000 16.44866 106 GLU A N 1
ATOM 816 C CA . GLU A 1 106 ? 29.87422 -11.58191 -1.52147 1.000 15.90693 106 GLU A CA 1
ATOM 817 C C . GLU A 1 106 ? 31.16547 -12.28264 -1.13442 1.000 16.00227 106 GLU A C 1
ATOM 818 O O . GLU A 1 106 ? 31.19990 -13.50078 -0.91890 1.000 18.75066 106 GLU A O 1
ATOM 824 N N . MET A 1 107 ? 32.22329 -11.48402 -1.01619 1.000 15.27092 107 MET A N 1
ATOM 825 C CA . MET A 1 107 ? 33.57278 -11.98763 -0.81195 1.000 17.32408 107 MET A CA 1
ATOM 826 C C . MET A 1 107 ? 34.30523 -11.00681 0.09393 1.000 16.24543 107 MET A C 1
ATOM 827 O O . MET A 1 107 ? 34.05677 -9.79731 0.01553 1.000 16.10849 107 MET A O 1
ATOM 832 N N . PRO A 1 108 ? 35.23934 -11.47364 0.92933 1.000 16.09702 108 PRO A N 1
ATOM 833 C CA . PRO A 1 108 ? 36.10810 -10.52728 1.64087 1.000 15.62373 108 PRO A CA 1
ATOM 834 C C . PRO A 1 108 ? 36.88229 -9.65201 0.66407 1.000 16.37860 108 PRO A C 1
ATOM 835 O O . PRO A 1 108 ? 37.34301 -10.10874 -0.38777 1.000 16.40630 108 PRO A O 1
ATOM 839 N N . ALA A 1 109 ? 37.04945 -8.38067 1.03849 1.000 16.77127 109 ALA A N 1
ATOM 840 C CA . ALA A 1 109 ? 37.78174 -7.43813 0.19393 1.000 17.33903 109 ALA A CA 1
ATOM 841 C C . ALA A 1 109 ? 39.19946 -7.90783 -0.08740 1.000 17.07113 109 ALA A C 1
ATOM 842 O O . ALA A 1 109 ? 39.75923 -7.60455 -1.14860 1.000 17.55128 109 ALA A O 1
ATOM 844 N N . GLN A 1 110 ? 39.79478 -8.63796 0.85130 1.000 18.07825 110 GLN A N 1
ATOM 845 C CA . GLN A 1 110 ? 41.18168 -9.04644 0.74152 1.000 18.66944 110 GLN A CA 1
ATOM 846 C C . GLN A 1 110 ? 41.41604 -10.11220 -0.32266 1.000 20.06876 110 GLN A C 1
ATOM 847 O O . GLN A 1 110 ? 42.57655 -10.42861 -0.61103 1.000 20.81478 110 GLN A O 1
ATOM 853 N N . GLN A 1 111 ? 40.35961 -10.66554 -0.91691 1.000 17.44395 111 GLN A N 1
ATOM 854 C CA . GLN A 1 111 ? 40.50502 -11.58740 -2.04097 1.000 17.71657 111 GLN A CA 1
ATOM 855 C C . GLN A 1 111 ? 39.80455 -11.06249 -3.29316 1.000 15.49065 111 GLN A C 1
ATOM 856 O O . GLN A 1 111 ? 39.30313 -11.83585 -4.11901 1.000 15.84102 111 GLN A O 1
ATOM 862 N N . MET A 1 112 ? 39.78455 -9.74113 -3.44864 1.000 14.80397 112 MET A N 1
ATOM 863 C CA . MET A 1 112 ? 39.20175 -9.06185 -4.59719 1.000 15.43530 112 MET A CA 1
ATOM 864 C C . MET A 1 112 ? 40.23170 -8.06814 -5.11686 1.000 16.42561 112 MET A C 1
ATOM 865 O O . MET A 1 112 ? 40.65182 -7.15879 -4.38379 1.000 20.53541 112 MET A O 1
ATOM 870 N N . VAL A 1 113 ? 40.66877 -8.26315 -6.35995 1.000 15.12632 113 VAL A N 1
ATOM 871 C CA . VAL A 1 113 ? 41.62366 -7.38759 -7.02970 1.000 15.91200 113 VAL A CA 1
ATOM 872 C C . VAL A 1 113 ? 40.91796 -6.72971 -8.20449 1.000 16.57182 113 VAL A C 1
ATOM 873 O O . VAL A 1 113 ? 40.32226 -7.41784 -9.04333 1.000 16.47347 113 VAL A O 1
ATOM 877 N N . GLU A 1 114 ? 40.98714 -5.40266 -8.26782 1.000 18.23914 114 GLU A N 1
ATOM 878 C CA . GLU A 1 114 ? 40.36379 -4.63972 -9.33844 1.000 18.21037 114 GLU A CA 1
ATOM 879 C C . GLU A 1 114 ? 41.45374 -3.74432 -9.90919 1.000 18.37412 114 GLU A C 1
ATOM 880 O O . GLU A 1 114 ? 42.24032 -3.17176 -9.15070 1.000 19.84235 114 GLU A O 1
ATOM 886 N N . TYR A 1 115 ? 41.53415 -3.63972 -11.23457 1.000 18.92404 115 TYR A N 1
ATOM 887 C CA . TYR A 1 115 ? 42.57843 -2.82009 -11.86066 1.000 21.31277 115 TYR A CA 1
ATOM 888 C C . TYR A 1 115 ? 43.98682 -3.21382 -11.41717 1.000 21.47235 115 TYR A C 1
ATOM 889 O O . TYR A 1 115 ? 44.86682 -2.36052 -11.26650 1.000 22.71634 115 TYR A O 1
ATOM 898 N N . GLY A 1 116 ? 44.21752 -4.49993 -11.19191 1.000 18.90025 116 GLY A N 1
ATOM 899 C CA . GLY A 1 116 ? 45.52841 -4.97710 -10.82303 1.000 19.72452 116 GLY A CA 1
ATOM 900 C C . GLY A 1 116 ? 45.98495 -4.64864 -9.42405 1.000 22.55420 116 GLY A C 1
ATOM 901 O O . GLY A 1 116 ? 47.14809 -4.90711 -9.10622 1.000 27.06307 116 GLY A O 1
ATOM 902 N N . ARG A 1 117 ? 45.12338 -4.08708 -8.57731 1.000 21.45128 117 ARG A N 1
ATOM 903 C CA . ARG A 1 117 ? 45.45406 -3.87203 -7.16817 1.000 26.34771 117 ARG A CA 1
ATOM 904 C C . ARG A 1 117 ? 44.30128 -4.27527 -6.25593 1.000 27.21435 117 ARG A C 1
ATOM 905 O O . ARG A 1 117 ? 43.14443 -4.39332 -6.67273 1.000 27.35456 117 ARG A O 1
ATOM 913 N N . PHE A 1 118 ? 44.63836 -4.45790 -4.98370 1.000 29.19057 118 PHE A N 1
ATOM 914 C CA . PHE A 1 118 ? 43.70319 -4.97954 -3.99840 1.000 28.45287 118 PHE A CA 1
ATOM 915 C C . PHE A 1 118 ? 42.70796 -3.91481 -3.55680 1.000 35.86338 118 PHE A C 1
ATOM 916 O O . PHE A 1 118 ? 42.63443 -3.56456 -2.37786 1.000 42.43491 118 PHE A O 1
#

Radius of gyration: 14.46 Å; Cα contacts (8 Å, |Δi|>4): 188; chains: 1; bounding box: 36×34×36 Å

Secondary structure (DSSP, 8-state):
-EEEEEEETTTS-HHHHHHHHHHHHHHHHHHH---GGG-EEEEEEE-TT--EETTEEP-S--EEEEEEEES---HHHHHHHHHHHHHHHHHHHT--GGGEEEEEEEE-GGG--BTTB-

Solvent-accessible surface area: 6992 Å² total; per-residue (Å²): 13,38,0,34,0,85,8,5,95,120,67,5,79,111,90,20,52,141,34,0,24,117,4,0,14,33,0,1,80,55,61,30,62,29,108,88,130,54,18,87,30,52,44,70,52,98,85,65,16,85,47,115,65,86,65,96,115,53,53,21,58,17,0,52,0,57,0,54,1,109,80,74,37,64,82,108,44,47,40,104,1,26,94,79,0,25,61,44,0,16,122,22,4,158,12,78,124,153,44,15,107,28,125,47,25,69,53,47,40,145,122,31,81,57,157,72,194,181